Protein AF-A0A537NHB1-F1 (afdb_monomer_lite)

Radius of gyration: 23.6 Å; chains: 1; bounding box: 40×43×69 Å

Sequence (96 aa):
MANDESLSRAHHPILHPGTRELTEGGFSREEVALANRNSGTLLEMLRYDVTPPGLHYLLIHFDVPYVPSAADWALDIGGLVERPLKLTLDELKRCP

Secondary structure (DSSP, 8-state):
------------TTTSPPPPPPSSSPPPHHHHHHGGG-PPPPGGGGGSSS--GGGS----SSPPPP-S-GGG-EEEE-SS-SS-EEEEHHHHTT--

Structure (mmCIF, N/CA/C/O backbone):
data_AF-A0A537NHB1-F1
#
_entry.id   AF-A0A537NHB1-F1
#
loop_
_atom_site.group_PDB
_atom_site.id
_atom_site.type_symbol
_atom_site.label_atom_id
_atom_site.label_alt_id
_atom_site.label_comp_id
_atom_site.label_asym_id
_atom_site.label_entity_id
_atom_site.label_seq_id
_atom_site.pdbx_PDB_ins_code
_atom_site.Cartn_x
_atom_site.Cartn_y
_atom_site.Cartn_z
_atom_site.occupancy
_atom_site.B_iso_or_equiv
_atom_site.auth_seq_id
_atom_site.auth_comp_id
_atom_site.auth_asym_id
_atom_site.auth_atom_id
_atom_site.pdbx_PDB_model_num
ATOM 1 N N . MET A 1 1 ? -11.625 32.879 -48.648 1.00 40.75 1 MET A N 1
ATOM 2 C CA . MET A 1 1 ? -11.961 32.747 -47.216 1.00 40.75 1 MET A CA 1
ATOM 3 C C . MET A 1 1 ? -10.932 31.804 -46.618 1.00 40.75 1 MET A C 1
ATOM 5 O O . MET A 1 1 ? -11.086 30.600 -46.745 1.00 40.75 1 MET A O 1
ATOM 9 N N . ALA A 1 2 ? -9.810 32.345 -46.142 1.00 41.59 2 ALA A N 1
ATOM 10 C CA . ALA A 1 2 ? -8.758 31.559 -45.507 1.00 41.59 2 ALA A CA 1
ATOM 11 C C . ALA A 1 2 ? -9.019 31.604 -44.001 1.00 41.59 2 ALA A C 1
ATOM 13 O O . ALA A 1 2 ? -9.073 32.695 -43.435 1.00 41.59 2 ALA A O 1
ATOM 14 N N . ASN A 1 3 ? -9.276 30.442 -43.401 1.00 46.25 3 ASN A N 1
ATOM 15 C CA . ASN A 1 3 ? -9.437 30.326 -41.960 1.00 46.25 3 ASN A CA 1
ATOM 16 C C . ASN A 1 3 ? -8.091 30.614 -41.298 1.00 46.25 3 ASN A C 1
ATOM 18 O O . ASN A 1 3 ? -7.073 30.010 -41.629 1.00 46.25 3 ASN A O 1
ATOM 22 N N . ASP A 1 4 ? -8.125 31.567 -40.384 1.00 48.81 4 ASP A N 1
ATOM 23 C CA . ASP A 1 4 ? -7.037 31.960 -39.513 1.00 48.81 4 ASP A CA 1
ATOM 24 C C . ASP A 1 4 ? -6.779 30.842 -38.484 1.00 48.81 4 ASP A C 1
ATOM 26 O O . ASP A 1 4 ? -7.435 30.763 -37.448 1.00 48.81 4 ASP A O 1
ATOM 30 N N . GLU A 1 5 ? -5.848 29.931 -38.792 1.00 50.25 5 GLU A N 1
ATOM 31 C CA . GLU A 1 5 ? -5.348 28.896 -37.868 1.00 50.25 5 GLU A CA 1
ATOM 32 C C . GLU A 1 5 ? -4.355 29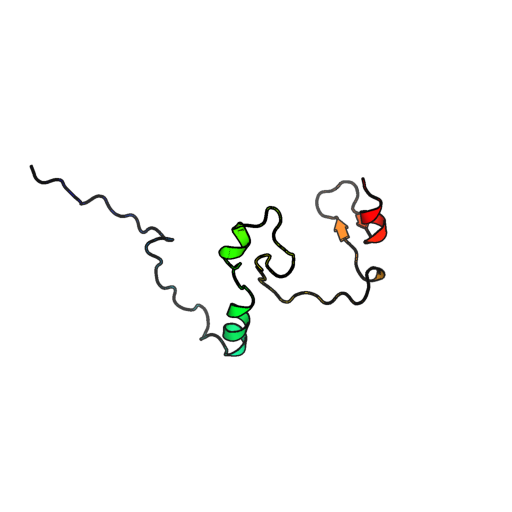.460 -36.827 1.00 50.25 5 GLU A C 1
ATOM 34 O O . GLU A 1 5 ? -3.444 28.769 -36.376 1.00 50.25 5 GLU A O 1
ATOM 39 N N . SER A 1 6 ? -4.500 30.721 -36.410 1.00 48.31 6 SER A N 1
ATOM 40 C CA . SER A 1 6 ? -3.670 31.322 -35.356 1.00 48.31 6 SER A CA 1
ATOM 41 C C . SER A 1 6 ? -4.304 31.262 -33.963 1.00 48.31 6 SER A C 1
ATOM 43 O O . SER A 1 6 ? -3.966 32.054 -33.080 1.00 48.31 6 SER A O 1
ATOM 45 N N . LEU A 1 7 ? -5.173 30.273 -33.706 1.00 51.22 7 LEU A N 1
ATOM 46 C CA . LEU A 1 7 ? -5.506 29.899 -32.333 1.00 51.22 7 LEU A CA 1
ATOM 47 C C . LEU A 1 7 ? -4.216 29.461 -31.638 1.00 51.22 7 LEU A C 1
ATOM 49 O O . LEU A 1 7 ? -3.765 28.325 -31.779 1.00 51.22 7 LEU A O 1
ATOM 53 N N . SER A 1 8 ? -3.627 30.409 -30.907 1.00 56.88 8 SER A N 1
ATOM 54 C CA . SER A 1 8 ? -2.610 30.234 -29.882 1.00 56.88 8 SER A CA 1
ATOM 55 C C . SER A 1 8 ? -2.815 28.886 -29.202 1.00 56.88 8 SER A C 1
ATOM 57 O O . SER A 1 8 ? -3.686 28.724 -28.342 1.00 56.88 8 SER A O 1
ATOM 59 N N . ARG A 1 9 ? -2.029 27.886 -29.616 1.00 59.66 9 ARG A N 1
ATOM 60 C CA . ARG A 1 9 ? -1.882 26.647 -28.860 1.00 59.66 9 ARG A CA 1
ATOM 61 C C . ARG A 1 9 ? -1.127 27.042 -27.606 1.00 59.66 9 ARG A C 1
ATOM 63 O O . ARG A 1 9 ? 0.098 26.952 -27.555 1.00 59.66 9 ARG A O 1
ATOM 70 N N . ALA A 1 10 ? -1.870 27.541 -26.620 1.00 66.25 10 ALA A N 1
ATOM 71 C CA . ALA A 1 10 ? -1.387 27.696 -25.265 1.00 66.25 10 ALA A CA 1
ATOM 72 C C . ALA A 1 10 ? -0.645 26.404 -24.916 1.00 66.25 10 ALA A C 1
ATOM 74 O O . ALA A 1 10 ? -1.173 25.308 -25.124 1.00 66.25 10 ALA A O 1
ATOM 75 N N . HIS A 1 11 ? 0.615 26.539 -24.503 1.00 74.00 11 HIS A N 1
ATOM 76 C CA . HIS A 1 11 ? 1.485 25.411 -24.205 1.00 74.00 11 HIS A CA 1
ATOM 77 C C . HIS A 1 11 ? 0.739 24.423 -23.298 1.00 74.00 11 HIS A C 1
ATOM 79 O O . HIS A 1 11 ? 0.437 24.732 -22.144 1.00 74.00 11 HIS A O 1
ATOM 85 N N . HIS A 1 12 ? 0.414 23.246 -23.837 1.00 77.50 12 HIS A N 1
ATOM 86 C CA . HIS A 1 12 ? -0.320 22.223 -23.108 1.00 77.50 12 HIS A CA 1
ATOM 87 C C . HIS A 1 12 ? 0.691 21.299 -22.426 1.00 77.50 12 HIS A C 1
ATOM 89 O O . HIS A 1 12 ? 1.302 20.480 -23.115 1.00 77.50 12 HIS A O 1
ATOM 95 N N . PRO A 1 13 ? 0.870 21.374 -21.096 1.00 77.56 13 PRO A N 1
ATOM 96 C CA . PRO A 1 13 ? 1.981 20.719 -20.400 1.00 77.56 13 PRO A CA 1
ATOM 97 C C . PRO A 1 13 ? 1.969 19.187 -20.496 1.00 77.56 13 PRO A C 1
ATOM 99 O O . PRO A 1 13 ? 2.983 18.558 -20.224 1.00 77.56 13 PRO A O 1
ATOM 102 N N . ILE A 1 14 ? 0.840 18.590 -20.890 1.00 75.06 14 ILE A N 1
ATOM 103 C CA . ILE A 1 14 ? 0.697 17.138 -21.072 1.00 75.06 14 ILE A CA 1
ATOM 104 C C . ILE A 1 14 ? 0.931 16.714 -22.531 1.00 75.06 14 ILE A C 1
ATOM 106 O O . ILE A 1 14 ? 1.452 15.634 -22.775 1.00 75.06 14 ILE A O 1
ATOM 110 N N . LEU A 1 15 ? 0.550 17.543 -23.511 1.00 79.56 15 LEU A N 1
ATOM 111 C CA . LEU A 1 15 ? 0.616 17.170 -24.939 1.00 79.56 15 LEU A CA 1
ATOM 112 C C . LEU A 1 15 ? 1.890 17.704 -25.603 1.00 79.56 15 LEU A C 1
ATOM 114 O O . LEU A 1 15 ? 2.358 17.160 -26.600 1.00 79.56 15 LEU A O 1
ATOM 118 N N . HIS A 1 16 ? 2.456 18.763 -25.027 1.00 82.25 16 HIS A N 1
ATOM 119 C CA . HIS A 1 16 ? 3.705 19.399 -25.417 1.00 82.25 16 HIS A CA 1
ATOM 120 C C . HIS A 1 16 ? 4.526 19.642 -24.147 1.00 82.25 16 HIS A C 1
ATOM 122 O O . HIS A 1 16 ? 4.670 20.790 -23.731 1.00 82.25 16 HIS A O 1
ATOM 128 N N . PRO A 1 17 ? 4.990 18.581 -23.465 1.00 80.56 17 PRO A N 1
ATOM 129 C CA . PRO A 1 17 ? 5.811 18.755 -22.279 1.00 80.56 17 PRO A CA 1
ATOM 130 C C . PRO A 1 17 ? 7.119 19.451 -22.670 1.00 80.56 17 PRO A C 1
ATOM 132 O O . PRO A 1 17 ? 7.834 18.996 -23.562 1.00 80.56 17 PRO A O 1
ATOM 135 N N . GLY A 1 18 ? 7.431 20.566 -22.012 1.00 80.38 18 GLY A N 1
ATOM 136 C CA . GLY A 1 18 ? 8.748 21.18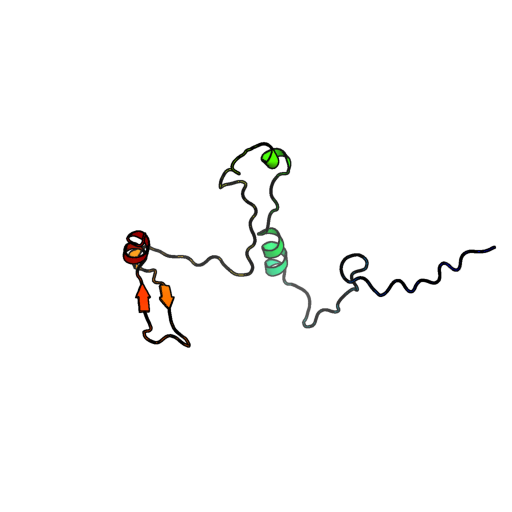4 -22.116 1.00 80.38 18 GLY A CA 1
ATOM 137 C C . GLY A 1 18 ? 9.814 20.327 -21.432 1.00 80.38 18 GLY A C 1
ATOM 138 O O . GLY A 1 18 ? 9.548 19.684 -20.414 1.00 80.38 18 GLY A O 1
ATOM 139 N N . THR A 1 19 ? 11.034 20.347 -21.964 1.00 80.44 19 THR A N 1
ATOM 140 C CA . THR A 1 19 ? 12.201 19.794 -21.270 1.00 80.44 19 THR A CA 1
ATOM 141 C C . THR A 1 19 ? 12.480 20.637 -20.029 1.00 80.44 19 THR A C 1
ATOM 143 O O . THR A 1 19 ? 12.555 21.863 -20.116 1.00 80.44 19 THR A O 1
ATOM 146 N N . ARG A 1 20 ? 12.615 19.994 -18.867 1.00 77.94 20 ARG A N 1
ATOM 147 C CA . ARG A 1 20 ? 13.083 20.655 -17.646 1.00 77.94 20 ARG A CA 1
ATOM 148 C C . ARG A 1 20 ? 14.565 20.372 -17.476 1.00 77.94 20 ARG A C 1
ATOM 150 O O . ARG A 1 20 ? 14.965 19.213 -17.507 1.00 77.94 20 ARG A O 1
ATOM 157 N N . GLU A 1 21 ? 15.341 21.431 -17.287 1.00 82.31 21 GLU A N 1
ATOM 158 C CA . GLU A 1 21 ? 16.724 21.309 -16.836 1.00 82.31 21 GLU A CA 1
ATOM 159 C C . GLU A 1 21 ? 16.750 20.640 -15.459 1.00 82.31 21 GLU A C 1
ATOM 161 O O . GLU A 1 21 ? 15.879 20.889 -14.615 1.00 82.31 21 GLU A O 1
ATOM 166 N N . LEU A 1 22 ? 17.732 19.769 -15.245 1.00 80.31 22 LEU A N 1
ATOM 167 C CA . LEU A 1 22 ? 17.926 19.114 -13.957 1.00 80.31 22 LEU A CA 1
ATOM 168 C C . LEU A 1 22 ? 18.340 20.173 -12.933 1.00 80.31 22 LEU A C 1
ATOM 170 O O . LEU A 1 22 ? 19.252 20.962 -13.174 1.00 80.31 22 LEU A O 1
ATOM 174 N N . THR A 1 23 ? 17.662 20.202 -11.786 1.00 80.69 23 THR A N 1
ATOM 175 C CA . THR A 1 23 ? 17.999 21.124 -10.693 1.00 80.69 23 THR A CA 1
ATOM 176 C C . THR A 1 23 ? 19.339 20.780 -10.047 1.00 80.69 23 THR A C 1
ATOM 178 O O . THR A 1 23 ? 20.031 21.679 -9.580 1.00 80.69 23 THR A O 1
ATOM 181 N N . GLU A 1 24 ? 19.718 19.499 -10.055 1.00 78.25 24 GLU A N 1
ATOM 182 C CA . GLU A 1 24 ? 20.981 18.981 -9.527 1.00 78.25 24 GLU A CA 1
ATOM 183 C C . GLU A 1 24 ? 21.457 17.794 -10.376 1.00 78.25 24 GLU A C 1
ATOM 185 O O . GLU A 1 24 ? 20.708 16.834 -10.534 1.00 78.25 24 GLU A O 1
ATOM 190 N N . GLY A 1 25 ? 22.698 17.848 -10.880 1.00 83.44 25 GLY A N 1
ATOM 191 C CA . GLY A 1 25 ? 23.426 16.705 -11.458 1.00 83.44 25 GLY A CA 1
ATOM 192 C C . GLY A 1 25 ? 22.678 15.859 -12.502 1.00 83.44 25 GLY A C 1
ATOM 193 O O . GLY A 1 25 ? 21.669 16.265 -13.058 1.00 83.44 25 GLY A O 1
ATOM 194 N N . GLY A 1 26 ? 23.215 14.677 -12.811 1.00 85.81 26 GLY A N 1
ATOM 195 C CA . GLY A 1 26 ? 22.490 13.606 -13.507 1.00 85.81 26 GLY A CA 1
ATOM 196 C C . GLY A 1 26 ? 22.061 12.525 -12.512 1.00 85.81 26 GLY A C 1
ATOM 197 O O . GLY A 1 26 ? 22.647 12.433 -11.436 1.00 85.81 26 GLY A O 1
ATOM 198 N N . PHE A 1 27 ? 21.086 11.685 -12.871 1.00 84.00 27 PHE A N 1
ATOM 199 C CA . PHE A 1 27 ? 20.677 10.555 -12.027 1.00 84.00 27 PHE A CA 1
ATOM 200 C C . PHE A 1 27 ? 21.772 9.481 -11.948 1.00 84.00 27 PHE A C 1
ATOM 202 O O . PHE A 1 27 ? 22.373 9.108 -12.962 1.00 84.00 27 PHE A O 1
ATOM 209 N N . SER A 1 28 ? 21.996 8.944 -10.752 1.00 86.62 28 SER A N 1
ATOM 210 C CA . SER A 1 28 ? 22.808 7.748 -10.521 1.00 86.62 28 SER A CA 1
ATOM 211 C C . SER A 1 28 ? 22.192 6.517 -11.195 1.00 86.62 28 SER A C 1
ATOM 213 O O . SER A 1 28 ? 21.001 6.464 -11.519 1.00 86.62 28 SER A O 1
ATOM 215 N N . ARG A 1 29 ? 23.006 5.477 -11.393 1.00 86.81 29 ARG A N 1
ATOM 216 C CA . ARG A 1 29 ? 22.541 4.211 -11.977 1.00 86.81 29 ARG A CA 1
ATOM 217 C C . ARG A 1 29 ? 21.459 3.563 -11.110 1.00 86.81 29 ARG A C 1
ATOM 219 O O . ARG A 1 29 ? 20.533 2.947 -11.636 1.00 86.81 29 ARG A O 1
ATOM 226 N N . GLU A 1 30 ? 21.585 3.710 -9.800 1.00 86.00 30 GLU A N 1
ATOM 227 C CA . GLU A 1 30 ? 20.675 3.190 -8.789 1.00 86.00 30 GLU A CA 1
ATOM 228 C C . GLU A 1 30 ? 19.313 3.896 -8.860 1.00 86.00 30 GLU A C 1
ATOM 230 O O . GLU A 1 30 ? 18.283 3.223 -8.907 1.00 86.00 30 GLU A O 1
ATOM 235 N N . GLU A 1 31 ? 19.289 5.228 -8.972 1.00 81.88 31 GLU A N 1
ATOM 236 C CA . GLU A 1 31 ? 18.051 6.006 -9.149 1.00 81.88 31 GLU A CA 1
ATOM 237 C C . GLU A 1 31 ? 17.318 5.631 -10.442 1.00 81.88 31 GLU A C 1
ATOM 239 O O . GLU A 1 31 ? 16.101 5.432 -10.440 1.00 81.88 31 GLU A O 1
ATOM 244 N N . VAL A 1 32 ? 18.057 5.459 -11.544 1.00 84.00 32 VAL A N 1
ATOM 245 C CA . VAL A 1 32 ? 17.479 5.025 -12.826 1.00 84.00 32 VAL A CA 1
ATOM 246 C C . VAL A 1 32 ? 16.921 3.603 -12.731 1.00 84.00 32 VAL A C 1
ATOM 248 O O . VAL A 1 32 ? 15.853 3.325 -13.274 1.00 84.00 32 VAL A O 1
ATOM 251 N N . ALA A 1 33 ? 17.593 2.691 -12.023 1.00 81.44 33 ALA A N 1
ATOM 252 C CA . ALA A 1 33 ? 17.090 1.332 -11.821 1.00 81.44 33 ALA A CA 1
ATOM 253 C C . ALA A 1 33 ? 15.776 1.320 -11.020 1.00 81.44 33 ALA A C 1
ATOM 255 O O . ALA A 1 33 ? 14.851 0.577 -11.362 1.00 81.44 33 ALA A O 1
ATOM 256 N N . LEU A 1 34 ? 15.662 2.180 -10.002 1.00 79.00 34 LEU A N 1
ATOM 257 C CA . LEU A 1 34 ? 14.447 2.329 -9.198 1.00 79.00 34 LEU A CA 1
ATOM 258 C C . LEU A 1 34 ? 13.262 2.891 -9.994 1.00 79.00 34 LEU A C 1
ATOM 260 O O . LEU A 1 34 ? 12.119 2.618 -9.627 1.00 79.00 34 LEU A O 1
ATOM 264 N N . ALA A 1 35 ? 13.492 3.600 -11.105 1.00 75.12 35 ALA A N 1
ATOM 265 C CA . ALA A 1 35 ? 12.415 4.115 -11.955 1.00 75.12 35 ALA A CA 1
ATOM 266 C C . ALA A 1 35 ? 11.506 3.001 -12.518 1.00 75.12 35 ALA A C 1
ATOM 268 O O . ALA A 1 35 ? 10.312 3.225 -12.718 1.00 75.12 35 ALA A O 1
ATOM 269 N N . ASN A 1 36 ? 12.029 1.780 -12.693 1.00 73.75 36 ASN A N 1
ATOM 270 C CA . ASN A 1 36 ? 11.276 0.634 -13.219 1.00 73.75 36 ASN A CA 1
ATOM 271 C C . ASN A 1 36 ? 10.481 -0.148 -12.156 1.00 73.75 36 ASN A C 1
ATOM 273 O O . ASN A 1 36 ? 9.821 -1.133 -12.489 1.00 73.75 36 ASN A O 1
ATOM 277 N N . ARG A 1 37 ? 10.490 0.273 -10.882 1.00 78.62 37 ARG A N 1
ATOM 278 C CA . ARG A 1 37 ? 9.697 -0.394 -9.826 1.00 78.62 37 ARG A CA 1
ATOM 279 C C . ARG A 1 37 ? 8.183 -0.227 -10.005 1.00 78.62 37 ARG A C 1
ATOM 281 O O . ARG A 1 37 ? 7.405 -0.978 -9.427 1.00 78.62 37 ARG A O 1
ATOM 288 N N . ASN A 1 38 ? 7.774 0.753 -10.809 1.00 80.88 38 ASN A N 1
ATOM 289 C CA . ASN A 1 38 ? 6.382 1.059 -11.119 1.00 80.88 38 ASN A CA 1
ATOM 290 C C . ASN A 1 38 ? 6.006 0.437 -12.459 1.00 80.88 38 ASN A C 1
ATOM 292 O O . ASN A 1 38 ? 5.952 1.109 -13.488 1.00 80.88 38 ASN A O 1
ATOM 296 N N . SER A 1 39 ? 5.795 -0.876 -12.449 1.00 80.38 39 SER A N 1
ATOM 297 C CA . SER A 1 39 ? 5.287 -1.579 -13.623 1.00 80.38 39 SER A CA 1
ATOM 298 C C . SER A 1 39 ? 3.786 -1.326 -13.777 1.00 80.38 39 SER A C 1
ATOM 300 O O . SER A 1 39 ? 3.016 -1.430 -12.816 1.00 80.38 39 SER A O 1
ATOM 302 N N . GLY A 1 40 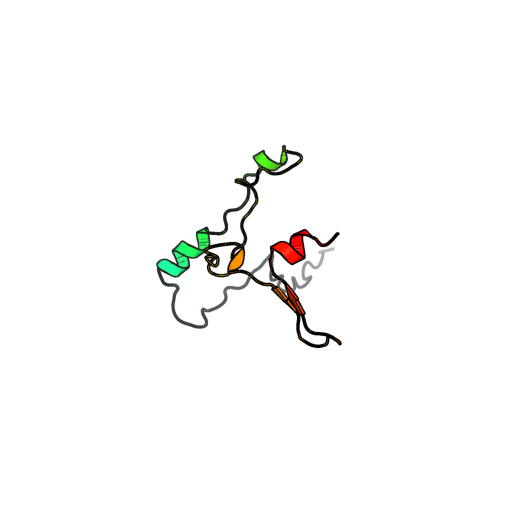? 3.370 -0.991 -15.000 1.00 81.19 40 GLY A N 1
ATOM 303 C CA . GLY A 1 40 ? 1.957 -0.952 -15.367 1.00 81.19 40 GLY A CA 1
ATOM 304 C C . GLY A 1 40 ? 1.318 -2.343 -15.315 1.00 81.19 40 GLY A C 1
ATOM 305 O O . GLY A 1 40 ? 2.009 -3.360 -15.254 1.00 81.19 40 GLY A O 1
ATOM 306 N N . THR A 1 41 ? -0.014 -2.391 -15.350 1.00 84.25 41 THR A N 1
ATOM 307 C CA . THR A 1 41 ? -0.738 -3.665 -15.471 1.00 84.25 41 THR A CA 1
ATOM 308 C C . THR A 1 41 ? -0.735 -4.165 -16.921 1.00 84.25 41 THR A C 1
ATOM 310 O O . THR A 1 41 ? -0.690 -3.370 -17.862 1.00 84.25 41 THR A O 1
ATOM 313 N N . LEU A 1 42 ? -0.795 -5.485 -17.106 1.00 88.12 42 LEU A N 1
ATOM 314 C CA . LEU A 1 42 ? -0.971 -6.110 -18.419 1.00 88.12 42 LEU A CA 1
ATOM 315 C C . LEU A 1 42 ? -2.408 -5.863 -18.902 1.00 88.12 42 LEU A C 1
ATOM 317 O O . LEU A 1 42 ? -3.359 -6.217 -18.202 1.00 88.12 42 LEU A O 1
ATOM 321 N N . LEU A 1 43 ? -2.591 -5.278 -20.090 1.00 90.94 43 LEU A N 1
ATOM 322 C CA . LEU A 1 43 ? -3.923 -4.896 -20.587 1.00 90.94 43 LEU A CA 1
ATOM 323 C C . LEU A 1 43 ? -4.864 -6.096 -20.742 1.00 90.94 43 LEU A C 1
ATOM 325 O O . LEU A 1 43 ? -6.074 -5.971 -20.567 1.00 90.94 43 LEU A O 1
ATOM 329 N N . GLU A 1 44 ? -4.321 -7.280 -20.999 1.00 92.25 44 GLU A N 1
ATOM 330 C CA . GLU A 1 44 ? -5.074 -8.524 -21.103 1.00 92.25 44 GLU A CA 1
ATOM 331 C C . GLU A 1 44 ? -5.758 -8.908 -19.784 1.00 92.25 44 GLU A C 1
ATOM 333 O O . GLU A 1 44 ? -6.668 -9.738 -19.803 1.00 92.25 44 GLU A O 1
ATOM 338 N N . MET A 1 45 ? -5.328 -8.348 -18.647 1.00 90.75 45 MET A N 1
ATOM 339 C CA . MET A 1 45 ? -5.925 -8.600 -17.330 1.00 90.75 45 MET A CA 1
ATOM 340 C C . MET A 1 45 ? -7.199 -7.803 -17.086 1.00 90.75 45 MET A C 1
ATOM 342 O O . MET A 1 45 ? -7.963 -8.168 -16.198 1.00 90.75 45 MET A O 1
ATOM 346 N N . LEU A 1 46 ? -7.497 -6.804 -17.920 1.00 90.75 46 LEU A N 1
ATOM 347 C CA . LEU A 1 46 ? -8.771 -6.079 -17.877 1.00 90.75 46 LEU A CA 1
ATOM 348 C C . LEU A 1 46 ? -9.980 -6.972 -18.205 1.00 90.75 46 LEU A C 1
ATOM 350 O O . LEU A 1 46 ? -11.118 -6.547 -18.049 1.00 90.75 46 LEU A O 1
ATOM 354 N N . ARG A 1 47 ? -9.746 -8.216 -18.647 1.00 93.38 47 ARG A N 1
ATOM 355 C CA . ARG A 1 47 ? -10.787 -9.236 -18.830 1.00 93.38 47 ARG A CA 1
ATOM 356 C C . ARG A 1 47 ? -11.330 -9.821 -17.521 1.00 93.38 47 ARG A C 1
ATOM 358 O O . ARG A 1 47 ? -12.325 -10.534 -17.569 1.00 93.38 47 ARG A O 1
ATOM 365 N N . TYR A 1 48 ? -10.631 -9.639 -16.399 1.00 93.81 48 TYR A N 1
ATOM 366 C CA . TYR A 1 48 ? -11.054 -10.164 -15.102 1.00 93.81 48 TYR A CA 1
ATOM 367 C C . TYR A 1 48 ? -11.889 -9.122 -14.363 1.00 93.81 48 TYR A C 1
ATOM 369 O O . TYR A 1 48 ? -11.465 -7.976 -14.247 1.00 93.81 48 TYR A O 1
ATOM 377 N N . ASP A 1 49 ? -13.021 -9.544 -13.795 1.00 95.88 49 ASP A N 1
ATOM 378 C CA . ASP A 1 49 ? -13.870 -8.672 -12.968 1.00 95.88 49 ASP A CA 1
ATOM 379 C C . ASP A 1 49 ? -13.115 -8.125 -11.745 1.00 95.88 49 ASP A C 1
ATOM 381 O O . ASP A 1 49 ? -13.327 -6.991 -11.320 1.00 95.88 49 ASP A O 1
ATOM 385 N N . VAL A 1 50 ? -12.209 -8.936 -11.185 1.00 95.31 50 VAL A N 1
ATOM 386 C CA . VAL A 1 50 ? -11.306 -8.553 -10.097 1.00 95.31 50 VAL A CA 1
ATOM 387 C C . VAL A 1 50 ? -9.876 -8.836 -10.530 1.00 95.31 50 VAL A C 1
ATOM 389 O O . VAL A 1 50 ? -9.509 -9.984 -10.792 1.00 95.31 50 VAL A O 1
ATOM 392 N N . THR A 1 51 ? -9.054 -7.791 -10.579 1.00 93.38 51 THR A N 1
ATOM 393 C CA . THR A 1 51 ? -7.638 -7.908 -10.929 1.00 93.38 51 THR A CA 1
ATOM 394 C C . THR A 1 51 ? -6.913 -8.794 -9.912 1.00 93.38 51 THR A C 1
ATOM 396 O O . THR A 1 51 ? -6.945 -8.494 -8.714 1.00 93.38 51 THR A O 1
ATOM 399 N N . PRO A 1 52 ? -6.221 -9.865 -10.346 1.00 91.69 52 PRO A N 1
ATOM 400 C CA . PRO A 1 52 ? -5.421 -10.683 -9.444 1.00 91.69 52 PRO A CA 1
ATOM 401 C C . PRO A 1 52 ? -4.372 -9.835 -8.701 1.00 91.69 52 PRO A C 1
ATOM 403 O O . PRO A 1 52 ? -3.750 -8.979 -9.333 1.00 91.69 52 PRO A O 1
ATOM 406 N N . PRO A 1 53 ? -4.094 -10.084 -7.405 1.00 90.44 53 PRO A N 1
ATOM 407 C CA . PRO A 1 53 ? -3.179 -9.252 -6.616 1.00 90.44 53 PRO A CA 1
ATOM 408 C C . PRO A 1 53 ? -1.784 -9.072 -7.229 1.00 90.44 53 PRO A C 1
ATOM 410 O O . PRO A 1 53 ? -1.229 -7.982 -7.183 1.00 90.44 53 PRO A O 1
ATOM 413 N N . GLY A 1 54 ? -1.236 -10.116 -7.861 1.00 88.31 54 GLY A N 1
ATOM 414 C CA . GLY A 1 54 ? 0.072 -10.053 -8.529 1.00 88.31 54 GLY A CA 1
ATOM 415 C C . GLY A 1 54 ? 0.091 -9.261 -9.842 1.00 88.31 54 GLY A C 1
ATOM 416 O O . GLY A 1 54 ? 1.157 -9.083 -10.419 1.00 88.31 54 GLY A O 1
ATOM 417 N N . LEU A 1 55 ? -1.070 -8.818 -10.330 1.00 89.81 55 LEU A N 1
ATOM 418 C CA . LEU A 1 55 ? -1.237 -8.076 -11.584 1.00 89.81 55 LEU A CA 1
ATOM 419 C C . LEU A 1 55 ? -1.900 -6.709 -11.359 1.00 89.81 55 LEU A C 1
ATOM 421 O O . LEU A 1 55 ? -2.212 -6.000 -12.320 1.00 89.81 55 LEU A O 1
ATOM 425 N N . HIS A 1 56 ? -2.097 -6.323 -10.097 1.00 90.19 56 HIS A N 1
ATOM 426 C CA . HIS A 1 56 ? -2.488 -4.970 -9.741 1.00 90.19 56 HIS A CA 1
ATOM 427 C C . HIS A 1 56 ? -1.305 -4.026 -9.983 1.00 90.19 56 HIS A C 1
ATOM 429 O O . HIS A 1 56 ? -0.174 -4.337 -9.614 1.00 90.19 56 HIS A O 1
ATOM 435 N N . TYR A 1 57 ? -1.553 -2.879 -10.620 1.00 89.31 57 TYR A N 1
ATOM 436 C CA . TYR A 1 57 ? -0.488 -1.914 -10.901 1.00 89.31 57 TYR A CA 1
ATOM 437 C C . TYR A 1 57 ? 0.174 -1.432 -9.601 1.00 89.31 57 TYR A C 1
ATOM 439 O O . TYR A 1 57 ? -0.491 -1.325 -8.562 1.00 89.31 57 TYR A O 1
ATOM 447 N N . LEU A 1 58 ? 1.468 -1.114 -9.676 1.00 87.81 58 LEU A N 1
ATOM 448 C CA . LEU A 1 58 ? 2.241 -0.587 -8.553 1.00 87.81 58 LEU A CA 1
ATOM 449 C C . LEU A 1 58 ? 2.605 0.880 -8.792 1.00 87.81 58 LEU A C 1
ATOM 451 O O . LEU A 1 58 ? 3.081 1.245 -9.867 1.00 87.81 58 LEU A O 1
ATOM 455 N N . LEU A 1 59 ? 2.396 1.709 -7.764 1.00 89.31 59 LEU A N 1
ATOM 456 C CA . LEU A 1 59 ? 2.860 3.094 -7.715 1.00 89.31 59 LEU A CA 1
ATOM 457 C C . LEU A 1 59 ? 3.543 3.372 -6.369 1.00 89.31 59 LEU A C 1
ATOM 459 O O . LEU A 1 59 ? 2.899 3.551 -5.339 1.00 89.31 59 LEU A O 1
ATOM 463 N N . ILE A 1 60 ? 4.867 3.406 -6.401 1.00 87.06 60 ILE A N 1
ATOM 464 C CA . ILE A 1 60 ? 5.779 3.453 -5.267 1.00 87.06 60 ILE A CA 1
ATOM 465 C C . ILE A 1 60 ? 6.687 4.673 -5.462 1.00 87.06 60 ILE A C 1
ATOM 467 O O . ILE A 1 60 ? 7.472 4.744 -6.417 1.00 87.06 60 ILE A O 1
ATOM 471 N N . HIS A 1 61 ? 6.561 5.646 -4.558 1.00 83.50 61 HIS A N 1
ATOM 472 C CA . HIS A 1 61 ? 7.347 6.890 -4.558 1.00 83.50 61 HIS A CA 1
ATOM 473 C C . HIS A 1 61 ? 8.580 6.814 -3.652 1.00 83.50 61 HIS A C 1
ATOM 475 O O . HIS A 1 61 ? 9.599 7.430 -3.952 1.00 83.50 61 HIS A O 1
ATOM 481 N N . PHE A 1 62 ? 8.532 5.987 -2.611 1.00 83.44 62 PHE A N 1
ATOM 482 C CA . PHE A 1 62 ? 9.615 5.785 -1.650 1.00 83.44 62 PHE A CA 1
ATOM 483 C C . PHE A 1 62 ? 9.791 4.300 -1.361 1.00 83.44 62 PHE A C 1
ATOM 485 O O . PHE A 1 62 ? 9.024 3.478 -1.859 1.00 83.44 62 PHE A O 1
ATOM 492 N N . ASP A 1 63 ? 10.795 3.955 -0.570 1.00 87.38 63 ASP A N 1
ATOM 493 C CA . ASP A 1 63 ? 11.030 2.569 -0.183 1.00 87.38 63 ASP A CA 1
ATOM 494 C C . ASP A 1 63 ? 9.829 1.989 0.573 1.00 87.38 63 ASP A C 1
ATOM 496 O O . ASP A 1 63 ? 9.158 2.675 1.348 1.00 87.38 63 ASP A O 1
ATOM 500 N N . VAL A 1 64 ? 9.542 0.708 0.329 1.00 89.44 64 VAL A N 1
ATOM 501 C CA . VAL A 1 64 ? 8.472 -0.003 1.035 1.00 89.44 64 VAL A CA 1
ATOM 502 C C . VAL A 1 64 ? 8.974 -0.333 2.443 1.00 89.44 64 VAL A C 1
ATOM 504 O O . VAL A 1 64 ? 9.987 -1.027 2.566 1.00 89.44 64 VAL A O 1
ATOM 507 N N . PRO A 1 65 ? 8.305 0.137 3.510 1.00 91.81 65 PRO A N 1
ATOM 508 C CA . PRO A 1 65 ? 8.776 -0.093 4.867 1.00 91.81 65 PRO A CA 1
ATOM 509 C C . PRO A 1 65 ? 8.665 -1.573 5.242 1.00 91.81 65 PRO A C 1
ATOM 511 O O . PRO A 1 65 ? 7.642 -2.218 5.007 1.00 91.81 65 PRO A O 1
ATOM 514 N N . TYR A 1 66 ? 9.714 -2.099 5.873 1.00 94.88 66 TYR A N 1
ATOM 515 C CA . TYR A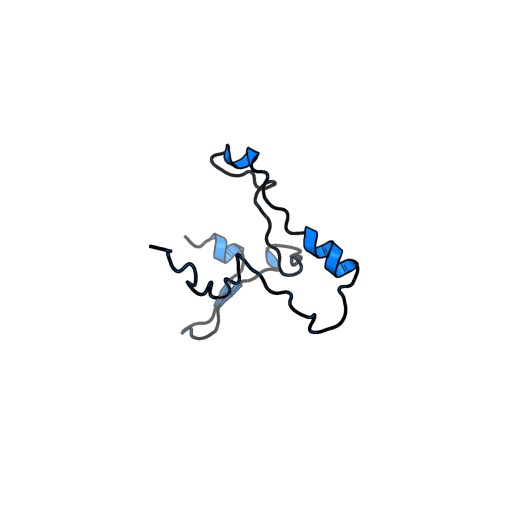 1 66 ? 9.689 -3.430 6.469 1.00 94.88 66 TYR A CA 1
ATOM 516 C C . TYR A 1 66 ? 9.038 -3.375 7.854 1.00 94.88 66 TYR A C 1
ATOM 518 O O . TYR A 1 66 ? 9.488 -2.635 8.729 1.00 94.88 66 TYR A O 1
ATOM 526 N N . VAL A 1 67 ? 7.995 -4.179 8.053 1.00 95.00 67 VAL A N 1
ATOM 527 C CA . VAL A 1 67 ? 7.289 -4.331 9.330 1.00 95.00 67 VAL A CA 1
ATOM 528 C C . VAL A 1 67 ? 7.472 -5.784 9.789 1.00 95.00 67 VAL A C 1
ATOM 530 O O . VAL A 1 67 ? 6.878 -6.671 9.173 1.00 95.00 67 VAL A O 1
ATOM 533 N N . PRO A 1 68 ? 8.304 -6.059 10.817 1.00 94.50 68 PRO A N 1
ATOM 534 C CA . PRO A 1 68 ? 8.660 -7.428 11.204 1.00 94.50 68 PRO A CA 1
ATOM 535 C C . PRO A 1 68 ? 7.467 -8.259 11.686 1.00 94.50 68 PRO A C 1
ATOM 537 O O . PRO A 1 68 ? 7.387 -9.455 11.406 1.00 94.50 68 PRO A O 1
ATOM 540 N N . SER A 1 69 ? 6.532 -7.634 12.401 1.00 96.12 69 SER A N 1
ATOM 541 C CA . SER A 1 69 ? 5.294 -8.266 12.842 1.00 96.12 69 SER A CA 1
ATOM 542 C C . SER A 1 69 ? 4.145 -7.262 12.927 1.00 96.12 69 SER A C 1
ATOM 544 O O . SER A 1 69 ? 4.343 -6.057 13.058 1.00 96.12 69 SER A O 1
ATOM 546 N N . ALA A 1 70 ? 2.912 -7.772 12.911 1.00 93.19 70 ALA A N 1
ATOM 547 C CA . ALA A 1 70 ? 1.711 -6.960 13.108 1.00 93.19 70 ALA A CA 1
ATOM 548 C C . ALA A 1 70 ? 1.696 -6.202 14.449 1.00 93.19 70 ALA A C 1
ATOM 550 O O . ALA A 1 70 ? 1.092 -5.136 14.531 1.00 93.19 70 ALA A O 1
ATOM 551 N N . ALA A 1 71 ? 2.355 -6.743 15.480 1.00 93.44 71 ALA A N 1
ATOM 552 C CA . ALA A 1 71 ? 2.430 -6.128 16.801 1.00 93.44 71 ALA A CA 1
ATOM 553 C C . ALA A 1 71 ? 3.363 -4.903 16.836 1.00 93.44 71 ALA A C 1
ATOM 555 O O . ALA A 1 71 ? 3.214 -4.056 17.712 1.00 93.44 71 ALA A O 1
ATOM 556 N N . ASP A 1 72 ? 4.286 -4.788 15.873 1.00 93.50 72 ASP A N 1
ATOM 557 C CA . ASP A 1 72 ? 5.231 -3.667 15.773 1.00 93.50 72 ASP A CA 1
ATOM 558 C C . ASP A 1 72 ? 4.621 -2.435 15.082 1.00 93.50 72 ASP A C 1
ATOM 560 O O . ASP A 1 72 ? 5.243 -1.373 15.036 1.00 93.50 72 ASP A O 1
ATOM 564 N N . TRP A 1 73 ? 3.415 -2.562 14.518 1.00 96.62 73 TRP A N 1
ATOM 565 C CA . TRP A 1 73 ? 2.755 -1.501 13.763 1.00 96.62 73 TRP A CA 1
ATOM 566 C C . TRP A 1 73 ? 1.619 -0.848 14.557 1.00 96.62 73 TRP A C 1
ATOM 568 O O . TRP A 1 73 ? 0.801 -1.523 15.187 1.00 96.62 73 TRP A O 1
ATOM 578 N N . ALA A 1 74 ? 1.522 0.479 14.464 1.00 96.56 74 ALA A N 1
ATOM 579 C CA . ALA A 1 74 ? 0.412 1.249 15.012 1.00 96.56 74 ALA A CA 1
ATOM 580 C C . ALA A 1 74 ? 0.080 2.472 14.141 1.00 96.56 74 ALA A C 1
ATOM 582 O O . ALA A 1 74 ? 0.964 3.062 13.518 1.00 96.56 74 ALA A O 1
ATOM 583 N N . LEU A 1 75 ? -1.192 2.870 14.150 1.00 96.81 75 LEU A N 1
ATOM 584 C CA . LEU A 1 75 ? -1.705 4.102 13.559 1.00 96.81 75 LEU A CA 1
ATOM 585 C C . LEU A 1 75 ? -1.804 5.190 14.626 1.00 96.81 75 LEU A C 1
ATOM 587 O O . LEU A 1 75 ? -2.582 5.058 15.569 1.00 96.81 75 LEU A O 1
ATOM 591 N N . ASP A 1 76 ? -1.067 6.279 14.441 1.00 97.69 76 ASP A N 1
ATOM 592 C CA . ASP A 1 76 ? -1.176 7.482 15.266 1.00 97.69 76 ASP A CA 1
ATOM 593 C C . ASP A 1 76 ? -2.117 8.503 14.595 1.00 97.69 76 ASP A C 1
ATOM 595 O O . ASP A 1 76 ? -1.890 8.933 13.464 1.00 97.69 76 ASP A O 1
ATOM 599 N N . ILE A 1 77 ? -3.176 8.905 15.300 1.00 97.62 77 ILE A N 1
ATOM 600 C CA . ILE A 1 77 ? -4.141 9.935 14.896 1.00 97.62 77 ILE A CA 1
ATOM 601 C C . ILE A 1 77 ? -3.925 11.168 15.780 1.00 97.62 77 ILE A C 1
ATOM 603 O O . ILE A 1 77 ? -4.172 11.136 16.987 1.00 97.62 77 ILE A O 1
ATOM 607 N N . GLY A 1 78 ? -3.482 12.268 15.171 1.00 97.69 78 GLY A N 1
ATOM 608 C CA . GLY A 1 78 ? -3.217 13.543 15.845 1.00 97.69 78 GLY A CA 1
ATOM 609 C C . GLY A 1 78 ? -3.684 14.754 15.032 1.00 97.69 78 GLY A C 1
ATOM 610 O O . GLY A 1 78 ? -4.522 14.631 14.142 1.00 97.69 78 GLY A O 1
ATOM 611 N N . GLY A 1 79 ? -3.136 15.937 15.329 1.00 97.25 79 GLY A N 1
ATOM 612 C CA . GLY A 1 79 ? -3.515 17.195 14.673 1.00 97.25 79 GLY A CA 1
ATOM 613 C C . GLY A 1 79 ? -4.689 17.893 15.367 1.00 97.25 79 GLY A C 1
ATOM 614 O O . GLY A 1 79 ? -4.741 17.941 16.594 1.00 97.25 79 GLY A O 1
ATOM 615 N N . LEU A 1 80 ? -5.620 18.459 14.592 1.00 97.94 80 LEU A N 1
ATOM 616 C CA . LEU A 1 80 ? -6.774 19.205 15.113 1.00 97.94 80 LEU A CA 1
ATOM 617 C C . LEU A 1 80 ? -7.933 18.263 15.479 1.00 97.94 80 LEU A C 1
ATOM 619 O O . LEU A 1 80 ? -8.990 18.270 14.852 1.00 97.94 80 LEU A O 1
ATOM 623 N N . VAL A 1 81 ? -7.708 17.426 16.487 1.00 98.06 81 VAL A N 1
ATOM 624 C CA . VAL A 1 81 ? -8.694 16.478 17.019 1.00 98.06 81 VAL A CA 1
ATOM 625 C C . VAL A 1 81 ? -8.891 16.720 18.512 1.00 98.06 81 VAL A C 1
ATOM 627 O O . VAL A 1 81 ? -7.942 17.051 19.216 1.00 98.06 81 VAL A O 1
ATOM 630 N N . GLU A 1 82 ? -10.116 16.537 19.013 1.00 98.19 82 GLU A N 1
ATOM 631 C CA . GLU A 1 82 ? -10.411 16.699 20.447 1.00 98.19 82 GLU A CA 1
ATOM 632 C C . GLU A 1 82 ? -9.642 15.677 21.300 1.00 98.19 82 GLU A C 1
ATOM 634 O O . GLU A 1 82 ? -9.158 15.990 22.386 1.00 98.19 82 GLU A O 1
ATOM 639 N N . ARG A 1 83 ? -9.504 14.446 20.790 1.00 97.62 83 ARG A N 1
ATOM 640 C CA . ARG A 1 83 ? -8.823 13.339 21.465 1.00 97.62 83 ARG A CA 1
ATOM 641 C C . ARG A 1 83 ? -7.890 12.604 20.498 1.00 97.62 83 ARG A C 1
ATOM 643 O O . ARG A 1 83 ? -8.375 11.789 19.713 1.00 97.62 83 ARG A O 1
ATOM 650 N N . PRO A 1 84 ? -6.572 12.861 20.556 1.00 98.00 84 PRO A N 1
ATOM 651 C CA . PRO A 1 84 ? -5.580 12.059 19.849 1.00 98.00 84 PRO A CA 1
ATOM 652 C C . PRO A 1 84 ? -5.666 10.581 20.247 1.00 98.00 84 PRO A C 1
ATOM 654 O O . PRO A 1 84 ? -6.021 10.258 21.386 1.00 98.00 84 PRO A O 1
ATOM 657 N N . LEU A 1 85 ? -5.338 9.683 19.320 1.00 97.25 85 LEU A N 1
ATOM 658 C CA . LEU A 1 85 ? -5.472 8.240 19.515 1.00 97.25 85 LEU A CA 1
ATOM 659 C C . LEU A 1 85 ? -4.322 7.492 18.846 1.00 97.25 85 LEU A C 1
ATOM 661 O O . LEU A 1 85 ? -3.858 7.885 17.782 1.00 97.25 85 LEU A O 1
ATOM 665 N N . LYS A 1 86 ? -3.912 6.380 19.453 1.00 97.75 86 LYS A N 1
ATOM 666 C CA . LYS A 1 86 ? -3.003 5.403 18.861 1.00 97.75 86 LYS A CA 1
ATOM 667 C C . LYS A 1 86 ? -3.712 4.057 18.793 1.00 97.75 86 LYS A C 1
ATOM 669 O O . LYS A 1 86 ? -4.265 3.632 19.803 1.00 97.75 86 LYS A O 1
ATOM 674 N N . LEU A 1 87 ? -3.717 3.424 17.623 1.00 97.44 87 LEU A N 1
ATOM 675 C CA . LEU A 1 87 ? -4.406 2.157 17.371 1.00 97.44 87 LEU A CA 1
ATOM 676 C C . LEU A 1 87 ? -3.433 1.097 16.862 1.00 97.44 87 LEU A C 1
ATOM 678 O O . LEU A 1 87 ? -2.737 1.304 15.870 1.00 97.44 87 LEU A O 1
ATOM 682 N N . THR A 1 88 ? -3.422 -0.061 17.507 1.00 97.00 88 THR A N 1
ATOM 683 C CA . THR A 1 88 ? -2.767 -1.274 16.998 1.00 97.00 88 THR A CA 1
ATOM 684 C C . THR A 1 88 ? -3.541 -1.855 15.810 1.00 97.00 88 THR A C 1
ATOM 686 O O . THR A 1 88 ? -4.731 -1.578 15.620 1.00 97.00 88 THR A O 1
ATOM 689 N N . LEU A 1 89 ? -2.894 -2.718 15.018 1.00 97.00 89 LEU A N 1
ATOM 690 C CA . LEU A 1 89 ? -3.574 -3.406 13.913 1.00 97.00 89 LEU A CA 1
ATOM 691 C C . LEU A 1 89 ? -4.768 -4.258 14.393 1.00 97.00 89 LEU A C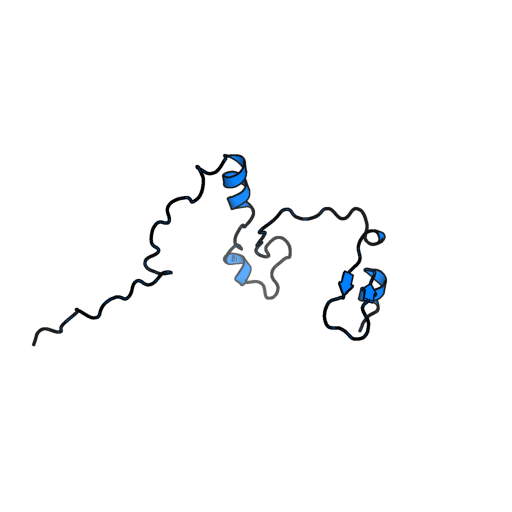 1
ATOM 693 O O . LEU A 1 89 ? -5.788 -4.327 13.708 1.00 97.00 89 LEU A O 1
ATOM 697 N N . ASP A 1 90 ? -4.669 -4.876 15.572 1.00 96.44 90 ASP A N 1
ATOM 698 C CA . ASP A 1 90 ? -5.741 -5.700 16.148 1.00 96.44 90 ASP A CA 1
ATOM 699 C C . ASP A 1 90 ? -6.922 -4.869 16.665 1.00 96.44 90 ASP A C 1
ATOM 701 O O . ASP A 1 90 ? -8.070 -5.315 16.634 1.00 96.44 90 ASP A O 1
ATOM 705 N N . GLU A 1 91 ? -6.679 -3.652 17.149 1.00 97.19 91 GLU A N 1
ATOM 706 C CA . GLU A 1 91 ? -7.753 -2.707 17.470 1.00 97.19 91 GLU A CA 1
ATOM 707 C C . GLU A 1 91 ? -8.474 -2.241 16.206 1.00 97.19 91 GLU A C 1
ATOM 709 O O . GLU A 1 91 ? -9.702 -2.281 16.182 1.00 97.19 91 GLU A O 1
ATOM 714 N N . LEU A 1 92 ? -7.738 -1.908 15.138 1.00 96.12 92 LEU A N 1
ATOM 715 C CA . LEU A 1 92 ? -8.333 -1.522 13.853 1.00 96.12 92 LEU A CA 1
ATOM 716 C C . LEU A 1 92 ? -9.200 -2.629 13.252 1.00 96.12 92 LEU A C 1
ATOM 718 O O . LEU A 1 92 ? -10.306 -2.362 12.797 1.00 96.12 92 LEU A O 1
ATOM 722 N N . LYS A 1 93 ? -8.737 -3.883 13.275 1.00 96.62 93 LYS A N 1
ATOM 723 C CA . LYS A 1 93 ? -9.501 -5.030 12.748 1.00 96.62 93 LYS A CA 1
ATOM 724 C C . LYS A 1 93 ? -10.792 -5.328 13.517 1.00 96.62 93 LYS A C 1
ATOM 726 O O . LYS A 1 93 ? -11.620 -6.083 13.018 1.00 96.62 93 LYS A O 1
ATOM 731 N N . ARG A 1 94 ? -10.945 -4.795 14.735 1.00 97.50 94 ARG A N 1
ATOM 732 C CA . ARG A 1 94 ? -12.170 -4.906 15.544 1.00 97.50 94 ARG A CA 1
ATOM 733 C C . ARG A 1 94 ? -13.148 -3.760 15.297 1.00 97.50 94 ARG A C 1
ATOM 735 O O . ARG A 1 94 ? -14.263 -3.814 15.816 1.00 97.50 94 ARG A O 1
ATOM 742 N N . CYS A 1 95 ? -12.742 -2.730 14.556 1.00 94.12 95 CYS A N 1
ATOM 743 C CA . CYS A 1 95 ? -13.666 -1.707 14.096 1.00 94.12 95 CYS A CA 1
ATOM 744 C C . CYS A 1 95 ? -14.682 -2.312 13.104 1.00 94.12 95 CYS A C 1
ATOM 746 O O . CYS A 1 95 ? -14.366 -3.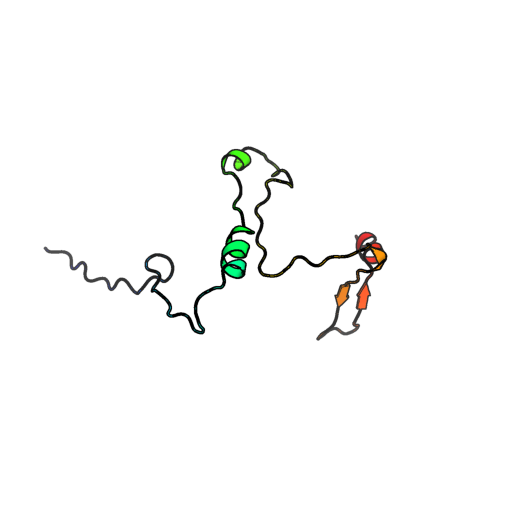318 12.465 1.00 94.12 95 CYS A O 1
ATOM 748 N N . PRO A 1 96 ? -15.893 -1.734 13.009 1.00 91.81 96 PRO A N 1
ATOM 749 C CA . PRO A 1 96 ? -16.927 -2.184 12.078 1.00 91.81 96 PRO A CA 1
ATOM 750 C C . PRO A 1 96 ? -16.502 -2.171 10.606 1.00 91.81 96 PRO A C 1
ATOM 752 O O . PRO A 1 96 ? -15.706 -1.281 10.228 1.00 91.81 96 PRO A O 1
#

Foldseek 3Di:
DDDDPPPPPPQDCVVRPDDDDDPDDDDDPVRVVVVCVFDAADPVQVPDPDRDPVRPTDDDPDDDDDDPDQQSDWDWADDPDPDTDIGGPVRVVPDD

pLDDT: mean 85.01, std 13.71, range [40.75, 98.19]